Protein AF-A0A1H8Y5H2-F1 (afdb_monomer_lite)

Radius of gyration: 12.18 Å; chains: 1; bounding box: 25×20×31 Å

pLDDT: mean 77.53, std 10.59, range [49.5, 94.5]

Structure (mmCIF, N/CA/C/O backbone):
data_AF-A0A1H8Y5H2-F1
#
_entry.id   AF-A0A1H8Y5H2-F1
#
loop_
_atom_site.group_PDB
_atom_site.id
_atom_site.type_symbol
_atom_site.label_atom_id
_atom_site.label_alt_id
_atom_site.label_comp_id
_atom_site.label_asym_id
_atom_site.label_entity_id
_atom_site.label_seq_id
_atom_site.pdbx_PDB_ins_code
_atom_site.Cartn_x
_atom_site.Cartn_y
_atom_site.Cartn_z
_atom_site.occupancy
_atom_site.B_iso_or_equiv
_atom_site.auth_seq_id
_atom_site.auth_comp_id
_atom_site.auth_asym_id
_atom_site.auth_atom_id
_atom_site.pdbx_PDB_model_num
ATOM 1 N N . MET A 1 1 ? -7.449 -6.891 12.066 1.00 64.19 1 MET A N 1
ATOM 2 C CA . MET A 1 1 ? -6.108 -7.184 11.540 1.00 64.19 1 MET A CA 1
ATOM 3 C C . MET A 1 1 ? -5.126 -6.879 12.651 1.00 64.19 1 MET A C 1
ATOM 5 O O . MET A 1 1 ? -5.229 -5.801 13.220 1.00 64.19 1 MET A O 1
ATOM 9 N N . THR A 1 2 ? -4.281 -7.826 13.032 1.00 76.31 2 THR A N 1
ATOM 10 C CA . THR A 1 2 ? -3.272 -7.649 14.085 1.00 76.31 2 THR A CA 1
ATOM 11 C C . THR A 1 2 ? -1.987 -7.057 13.499 1.00 76.31 2 THR A C 1
ATOM 13 O O . THR A 1 2 ? -1.777 -7.064 12.283 1.00 76.31 2 THR A O 1
ATOM 16 N N . GLY A 1 3 ? -1.090 -6.558 14.356 1.00 70.19 3 GLY A N 1
ATOM 17 C CA . GLY A 1 3 ? 0.223 -6.076 13.913 1.00 70.19 3 GLY A CA 1
ATOM 18 C C . GLY A 1 3 ? 1.070 -7.157 13.225 1.00 70.19 3 GLY A C 1
ATOM 19 O O . GLY A 1 3 ? 1.823 -6.847 12.306 1.00 70.19 3 GLY A O 1
ATOM 20 N N . GLU A 1 4 ? 0.911 -8.425 13.614 1.00 74.06 4 GLU A N 1
ATOM 21 C CA . GLU A 1 4 ? 1.621 -9.570 13.029 1.00 74.06 4 GLU A CA 1
ATOM 22 C C . GLU A 1 4 ? 1.131 -9.891 11.610 1.00 74.06 4 GLU A C 1
ATOM 24 O O . GLU A 1 4 ? 1.938 -10.076 10.697 1.00 74.06 4 GLU A O 1
ATOM 29 N N . GLU A 1 5 ? -0.186 -9.854 11.389 1.00 75.75 5 GLU A N 1
ATOM 30 C CA . GLU A 1 5 ? -0.778 -10.009 10.055 1.00 75.75 5 GLU A CA 1
ATOM 31 C C . GLU A 1 5 ? -0.289 -8.912 9.102 1.00 75.75 5 GLU A C 1
ATOM 33 O O . GLU A 1 5 ? 0.033 -9.183 7.943 1.00 75.75 5 GLU A O 1
ATOM 38 N N . LEU A 1 6 ? -0.159 -7.676 9.594 1.00 72.88 6 LEU A N 1
ATOM 39 C CA . LEU A 1 6 ? 0.387 -6.586 8.795 1.00 72.88 6 LEU A CA 1
ATOM 40 C C . LEU A 1 6 ? 1.884 -6.770 8.517 1.00 72.88 6 LEU A C 1
ATOM 42 O O . LEU A 1 6 ? 2.338 -6.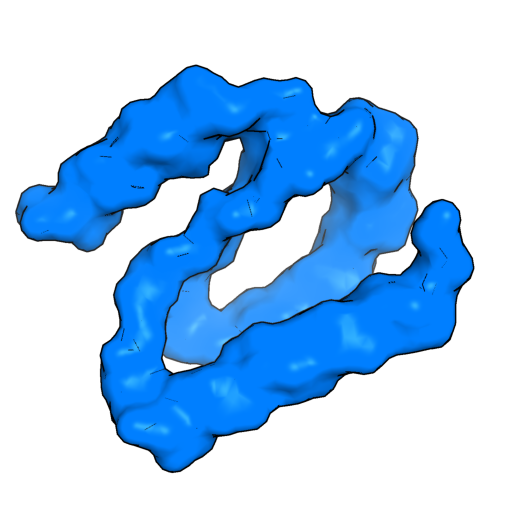506 7.406 1.00 72.88 6 LEU A O 1
ATOM 46 N N . LEU A 1 7 ? 2.658 -7.256 9.487 1.00 73.31 7 LEU A N 1
ATOM 47 C CA . LEU A 1 7 ? 4.083 -7.526 9.303 1.00 73.31 7 LEU A CA 1
ATOM 48 C C . LEU A 1 7 ? 4.310 -8.619 8.245 1.00 73.31 7 LEU A C 1
ATOM 50 O O . LEU A 1 7 ? 5.205 -8.490 7.409 1.00 73.31 7 LEU A O 1
ATOM 54 N N . ALA A 1 8 ? 3.437 -9.629 8.196 1.00 80.12 8 ALA A N 1
ATOM 55 C CA . ALA A 1 8 ? 3.421 -10.633 7.134 1.00 80.12 8 ALA A CA 1
ATOM 56 C C . ALA A 1 8 ? 3.094 -10.028 5.754 1.00 80.12 8 ALA A C 1
ATOM 58 O O . ALA A 1 8 ? 3.710 -10.399 4.748 1.00 80.12 8 ALA A O 1
ATOM 59 N N . VAL A 1 9 ? 2.172 -9.061 5.686 1.00 77.81 9 VAL A N 1
ATOM 60 C CA . VAL A 1 9 ? 1.902 -8.290 4.459 1.00 77.81 9 VAL A CA 1
ATOM 61 C C . VAL A 1 9 ? 3.135 -7.481 4.048 1.00 77.81 9 VAL A C 1
ATOM 63 O O . VAL A 1 9 ? 3.542 -7.546 2.888 1.00 77.81 9 VAL A O 1
ATOM 66 N N . CYS A 1 10 ? 3.785 -6.784 4.983 1.00 74.00 10 CYS A N 1
ATOM 67 C CA . CYS A 1 10 ? 5.017 -6.036 4.734 1.00 74.00 10 CYS A CA 1
ATOM 68 C C . CYS A 1 10 ? 6.132 -6.933 4.177 1.00 74.00 10 CYS A C 1
ATOM 70 O O . CYS A 1 10 ? 6.790 -6.576 3.199 1.00 74.00 10 CYS A O 1
ATOM 72 N N . PHE A 1 11 ? 6.322 -8.112 4.771 1.00 77.69 11 PHE A N 1
ATOM 73 C CA . PHE A 1 11 ? 7.309 -9.092 4.326 1.00 77.69 11 PHE A CA 1
ATOM 74 C C . PHE A 1 11 ? 7.036 -9.558 2.892 1.00 77.69 11 PHE A C 1
ATOM 76 O O . PHE A 1 11 ? 7.929 -9.519 2.049 1.00 77.69 11 PHE A O 1
ATOM 83 N N . LYS A 1 12 ? 5.781 -9.902 2.571 1.00 78.12 12 LYS A N 1
ATOM 84 C CA . LYS A 1 12 ? 5.377 -10.264 1.202 1.00 78.12 12 LYS A CA 1
ATOM 85 C C . LYS A 1 12 ? 5.625 -9.138 0.204 1.00 78.12 12 LYS A C 1
ATOM 87 O O . LYS A 1 12 ? 6.121 -9.384 -0.889 1.00 78.12 12 LYS A O 1
ATOM 92 N N . ILE A 1 13 ? 5.290 -7.905 0.575 1.00 74.81 13 ILE A N 1
ATOM 93 C CA . ILE A 1 13 ? 5.501 -6.727 -0.270 1.00 74.81 13 ILE A CA 1
ATOM 94 C C . ILE 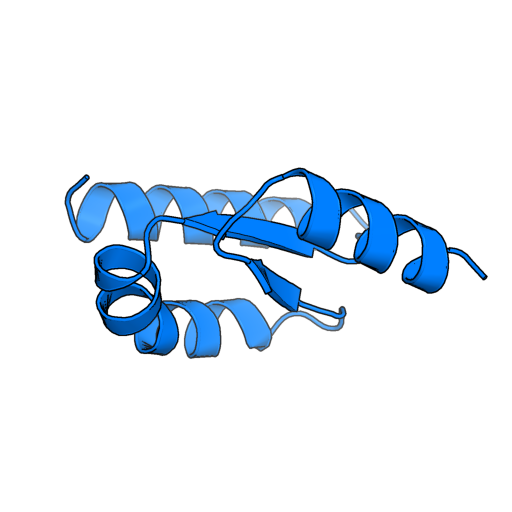A 1 13 ? 6.991 -6.536 -0.584 1.00 74.81 13 ILE A C 1
ATOM 96 O O . ILE A 1 13 ? 7.315 -6.209 -1.724 1.00 74.81 13 ILE A O 1
ATOM 100 N N . ARG A 1 14 ? 7.875 -6.752 0.401 1.00 71.81 14 ARG A N 1
ATOM 101 C CA . ARG A 1 14 ? 9.333 -6.692 0.221 1.00 71.81 14 ARG A CA 1
ATOM 102 C C . ARG A 1 14 ? 9.877 -7.838 -0.627 1.00 71.81 14 ARG A C 1
ATOM 104 O O . ARG A 1 14 ? 10.729 -7.598 -1.469 1.00 71.81 14 ARG A O 1
ATOM 111 N N . ALA A 1 15 ? 9.359 -9.054 -0.468 1.00 75.50 15 ALA A N 1
ATOM 112 C CA . ALA A 1 15 ? 9.788 -10.203 -1.269 1.00 75.50 15 ALA A CA 1
ATOM 113 C C . ALA A 1 15 ? 9.575 -9.983 -2.781 1.00 75.50 15 ALA A C 1
ATOM 115 O O . ALA A 1 15 ? 10.349 -10.476 -3.595 1.00 75.50 15 ALA A O 1
ATOM 116 N N . TYR A 1 16 ? 8.567 -9.193 -3.175 1.00 72.44 16 TYR A N 1
ATOM 117 C CA . TYR A 1 16 ? 8.393 -8.805 -4.577 1.00 72.44 16 TYR A CA 1
ATOM 118 C C . TYR A 1 16 ? 9.488 -7.862 -5.095 1.00 72.44 16 TYR A C 1
ATOM 120 O O . TYR A 1 16 ? 9.734 -7.852 -6.297 1.00 72.44 16 TYR A O 1
ATOM 128 N N . HIS A 1 17 ? 10.165 -7.091 -4.234 1.00 68.56 17 HIS A N 1
ATOM 129 C CA . HIS A 1 17 ? 11.289 -6.236 -4.649 1.00 68.56 17 HIS A CA 1
ATOM 130 C C . HIS A 1 17 ? 12.505 -7.035 -5.091 1.00 68.56 17 HIS A C 1
ATOM 132 O O . HIS A 1 17 ? 13.224 -6.597 -5.981 1.00 68.56 17 HIS A O 1
ATOM 138 N N . GLU A 1 18 ? 12.709 -8.221 -4.523 1.00 68.94 18 GLU A N 1
ATOM 139 C CA . GLU A 1 18 ? 13.811 -9.105 -4.914 1.00 68.94 18 GLU A CA 1
ATOM 140 C C . GLU A 1 18 ? 13.604 -9.721 -6.308 1.00 68.94 18 GLU A C 1
ATOM 142 O O . GLU A 1 18 ? 14.543 -10.246 -6.899 1.00 68.94 18 GLU A O 1
ATOM 147 N N . GLN A 1 19 ? 12.389 -9.636 -6.862 1.00 70.56 19 GLN A N 1
ATOM 148 C CA . GLN A 1 19 ? 12.023 -10.248 -8.144 1.00 70.56 19 GLN A CA 1
ATOM 149 C C . GLN A 1 19 ? 12.140 -9.290 -9.341 1.00 70.56 19 GLN A C 1
ATOM 151 O O . GLN A 1 19 ? 11.880 -9.697 -10.474 1.00 70.56 19 GLN A O 1
ATOM 156 N N . GLY A 1 20 ? 12.537 -8.033 -9.120 1.00 69.38 20 GLY A N 1
ATOM 157 C CA . GLY A 1 20 ? 12.726 -7.032 -10.172 1.00 69.38 20 GLY A CA 1
ATOM 158 C C . GLY A 1 20 ? 12.065 -5.685 -9.859 1.00 69.38 20 GLY A C 1
ATOM 159 O O . GLY A 1 20 ? 11.555 -5.477 -8.758 1.00 69.38 20 GLY A O 1
ATOM 160 N N . PRO A 1 21 ? 12.073 -4.738 -10.815 1.00 68.75 21 PRO A N 1
ATOM 161 C CA . PRO A 1 21 ? 11.510 -3.410 -10.603 1.00 68.75 21 PRO A CA 1
ATOM 162 C C . PRO A 1 21 ? 9.998 -3.493 -10.362 1.00 68.75 21 PRO A C 1
ATOM 164 O O . PRO A 1 21 ? 9.232 -3.932 -11.221 1.00 68.75 21 PRO A O 1
ATOM 167 N N . VAL A 1 22 ? 9.561 -3.043 -9.183 1.00 75.81 22 VAL A N 1
ATOM 168 C CA . VAL A 1 22 ? 8.146 -3.037 -8.798 1.00 75.81 22 VAL A CA 1
ATOM 169 C C . VAL A 1 22 ? 7.612 -1.611 -8.841 1.00 75.81 22 VAL A C 1
ATOM 171 O O . VAL A 1 22 ? 8.128 -0.728 -8.161 1.00 75.81 22 VAL A O 1
ATOM 174 N N . GLY A 1 23 ? 6.547 -1.395 -9.614 1.00 81.50 23 GLY A N 1
ATOM 175 C CA . GLY A 1 23 ? 5.905 -0.087 -9.748 1.00 81.50 23 GLY A CA 1
ATOM 176 C C . GLY A 1 23 ? 5.262 0.434 -8.457 1.00 81.50 23 GLY A C 1
ATOM 177 O O . GLY A 1 23 ? 5.263 -0.230 -7.410 1.00 81.50 23 GLY A O 1
ATOM 178 N N . ALA A 1 24 ? 4.687 1.635 -8.558 1.00 87.44 24 ALA A N 1
ATOM 179 C CA . ALA A 1 24 ? 4.053 2.335 -7.446 1.00 87.44 24 ALA A CA 1
ATOM 180 C C . ALA A 1 24 ? 3.018 1.468 -6.708 1.00 87.44 24 ALA A C 1
ATOM 182 O O . ALA A 1 24 ? 2.246 0.728 -7.321 1.00 87.44 24 ALA A O 1
ATOM 183 N N . LEU A 1 25 ? 2.991 1.582 -5.379 1.00 84.88 25 LEU A N 1
ATOM 184 C CA . LEU A 1 25 ? 2.095 0.825 -4.508 1.00 84.88 25 LEU A CA 1
ATOM 185 C C . LEU A 1 25 ? 1.079 1.751 -3.838 1.00 84.88 25 LEU A C 1
ATOM 187 O O . LEU A 1 25 ? 1.450 2.672 -3.110 1.00 84.88 25 LEU A O 1
ATOM 191 N N . ALA A 1 26 ? -0.206 1.462 -4.036 1.00 88.75 26 ALA A N 1
ATOM 192 C CA . ALA A 1 26 ? -1.292 2.092 -3.298 1.00 88.75 26 ALA A CA 1
ATOM 193 C C . ALA A 1 26 ? -1.879 1.107 -2.282 1.00 88.75 26 ALA A C 1
ATOM 195 O O . ALA A 1 26 ? -2.188 -0.031 -2.633 1.00 88.75 26 ALA A O 1
ATOM 196 N N . ILE A 1 27 ? -2.057 1.552 -1.039 1.00 85.88 27 ILE A N 1
ATOM 197 C CA . ILE A 1 27 ? -2.667 0.758 0.034 1.00 85.88 27 ILE A CA 1
ATOM 198 C C . ILE A 1 27 ? -3.963 1.444 0.467 1.00 85.88 27 ILE A C 1
ATOM 200 O O . ILE A 1 27 ? -3.962 2.647 0.722 1.00 85.88 27 ILE A O 1
ATOM 204 N N . VAL A 1 28 ? -5.067 0.698 0.535 1.00 88.69 28 VAL A N 1
ATOM 205 C CA . VAL A 1 28 ? -6.366 1.222 0.980 1.00 88.69 28 VAL A CA 1
ATOM 206 C C . VAL A 1 28 ? -6.673 0.695 2.374 1.00 88.69 28 VAL A C 1
ATOM 208 O O . VAL A 1 28 ? -6.742 -0.516 2.569 1.00 88.69 28 VAL A O 1
ATOM 211 N N . CYS A 1 29 ? -6.865 1.611 3.318 1.00 84.88 29 CYS A N 1
ATOM 212 C CA . CYS A 1 29 ? -7.086 1.321 4.734 1.00 84.88 29 CYS A CA 1
ATOM 213 C C . CYS A 1 29 ? -8.177 2.243 5.295 1.00 84.88 29 CYS A C 1
ATOM 215 O O . CYS A 1 29 ? -8.437 3.306 4.731 1.00 84.88 29 CYS A O 1
ATOM 217 N N . THR A 1 30 ? -8.786 1.892 6.428 1.00 85.81 30 THR A N 1
ATOM 218 C CA . THR A 1 30 ? -9.640 2.847 7.158 1.00 85.81 30 THR A CA 1
ATOM 219 C C . THR A 1 30 ? -8.797 3.978 7.772 1.00 85.81 30 THR A C 1
ATOM 221 O O . THR A 1 30 ? -7.588 3.813 7.945 1.00 85.81 30 THR A O 1
ATOM 224 N N . PRO A 1 31 ? -9.383 5.138 8.119 1.00 80.88 31 PRO A N 1
ATOM 225 C CA . PRO A 1 31 ? -8.647 6.232 8.760 1.00 80.88 31 PRO A CA 1
ATOM 226 C C . PRO A 1 31 ? -7.903 5.812 10.035 1.00 80.88 31 PRO A C 1
ATOM 228 O O . PRO A 1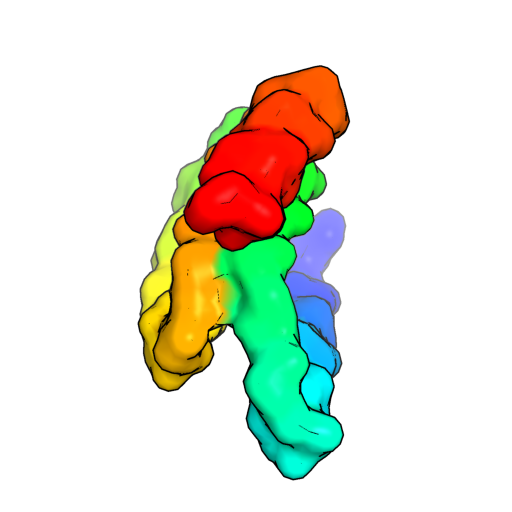 31 ? -6.761 6.213 10.248 1.00 80.88 31 PRO A O 1
ATOM 231 N N . GLU A 1 32 ? -8.515 4.953 10.846 1.00 81.19 32 GLU A N 1
ATOM 232 C CA . GLU A 1 32 ? -7.944 4.424 12.089 1.00 81.19 32 GLU A CA 1
ATOM 233 C C . GLU A 1 32 ? -6.712 3.562 11.785 1.00 81.19 32 GLU A C 1
ATOM 235 O O . GLU A 1 32 ? -5.650 3.727 12.385 1.00 81.19 32 GLU A O 1
ATOM 240 N N . GLN A 1 33 ? -6.830 2.711 10.765 1.00 77.81 33 GLN A N 1
ATOM 241 C CA . GLN A 1 33 ? -5.751 1.864 10.267 1.00 77.81 33 GLN A CA 1
ATOM 242 C C . GLN A 1 33 ? -4.607 2.675 9.649 1.00 77.81 33 GLN A C 1
ATOM 244 O O . GLN A 1 33 ? -3.448 2.310 9.800 1.00 77.81 33 GLN A O 1
ATOM 249 N N . ILE 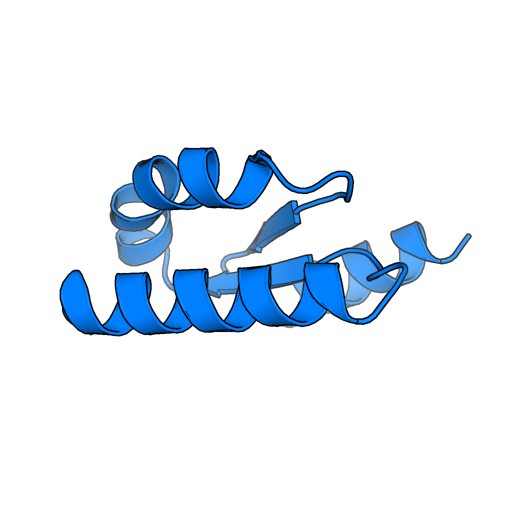A 1 34 ? -4.891 3.792 8.971 1.00 76.25 34 ILE A N 1
ATOM 250 C CA . ILE A 1 34 ? -3.849 4.668 8.409 1.00 76.25 34 ILE A CA 1
ATOM 251 C C . ILE A 1 34 ? -2.929 5.185 9.520 1.00 76.25 34 ILE A C 1
ATOM 253 O O . ILE A 1 34 ? -1.710 5.187 9.349 1.00 76.25 34 ILE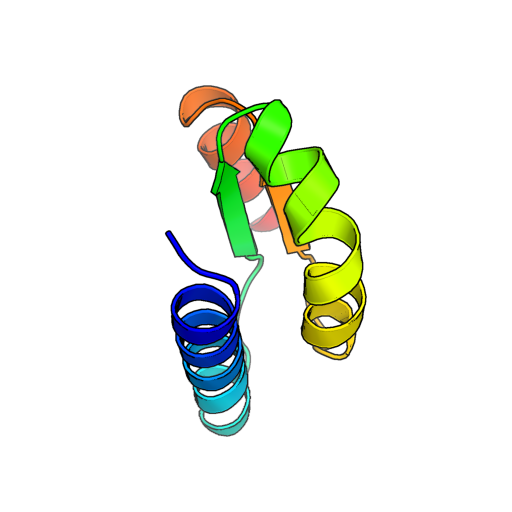 A O 1
ATOM 257 N N . VAL A 1 35 ? -3.492 5.593 10.661 1.00 77.25 35 VAL A N 1
ATOM 258 C CA . VAL A 1 35 ? -2.713 6.088 11.807 1.00 77.25 35 VAL A CA 1
ATOM 259 C C . VAL A 1 35 ? -1.886 4.965 12.432 1.00 77.25 35 VAL A C 1
ATOM 261 O O . VAL A 1 35 ? -0.698 5.150 12.699 1.00 77.25 35 VAL A O 1
ATOM 264 N N . GLU A 1 36 ? -2.493 3.793 12.624 1.00 75.12 36 GLU A N 1
ATOM 265 C CA . GLU A 1 36 ? -1.829 2.620 13.197 1.00 75.12 36 GLU A CA 1
ATOM 266 C C . GLU A 1 36 ? -0.682 2.115 12.302 1.00 75.12 36 GLU A C 1
ATOM 268 O O . GLU A 1 36 ? 0.402 1.769 12.778 1.00 75.12 36 GLU A O 1
ATOM 273 N N . PHE A 1 37 ? -0.883 2.141 10.985 1.00 73.69 37 PHE A N 1
ATOM 274 C CA . PHE A 1 37 ? 0.020 1.531 10.012 1.00 73.69 37 PHE A CA 1
ATOM 275 C C . PHE A 1 37 ? 1.042 2.501 9.414 1.00 73.69 37 PHE A C 1
ATOM 277 O O . PHE A 1 37 ? 2.021 2.047 8.818 1.00 73.69 37 PHE A O 1
ATOM 284 N N . ALA A 1 38 ? 0.902 3.817 9.620 1.00 71.19 38 ALA A N 1
ATOM 285 C CA . ALA A 1 38 ? 1.863 4.820 9.150 1.00 71.19 38 ALA A CA 1
ATOM 286 C C . ALA A 1 38 ? 3.305 4.531 9.611 1.00 71.19 38 ALA A C 1
ATOM 288 O O . ALA A 1 38 ? 4.250 4.692 8.838 1.00 71.19 38 ALA A O 1
ATOM 289 N N . ARG A 1 39 ? 3.484 4.046 10.848 1.00 68.62 39 ARG A N 1
ATOM 290 C CA . ARG A 1 39 ? 4.807 3.696 11.400 1.00 68.62 39 ARG A CA 1
ATOM 291 C C . ARG A 1 39 ? 5.415 2.462 10.731 1.00 68.62 39 ARG A C 1
ATOM 293 O O . ARG A 1 39 ? 6.609 2.440 10.451 1.00 68.62 39 ARG A O 1
ATOM 300 N N . LEU A 1 40 ? 4.589 1.458 10.439 1.00 68.25 40 LEU A N 1
ATOM 301 C CA . LEU A 1 40 ? 5.008 0.212 9.788 1.00 68.25 40 LEU A CA 1
ATOM 302 C C . LEU A 1 40 ? 5.301 0.427 8.296 1.00 68.25 40 LEU A C 1
ATOM 304 O O . LEU A 1 40 ? 6.188 -0.209 7.729 1.00 68.25 40 LEU A O 1
ATOM 308 N N . LEU A 1 41 ? 4.633 1.397 7.675 1.00 64.62 41 LEU A N 1
ATOM 309 C CA . LEU A 1 41 ? 4.914 1.827 6.310 1.00 64.62 41 LEU A CA 1
ATOM 310 C C . LEU A 1 41 ? 6.239 2.560 6.146 1.00 64.62 41 LEU A C 1
ATOM 312 O O . LEU A 1 41 ? 6.861 2.405 5.101 1.00 64.62 41 LEU A O 1
ATOM 316 N N . GLY A 1 42 ? 6.717 3.277 7.165 1.00 62.84 42 GLY A N 1
ATOM 317 C CA . GLY A 1 42 ? 8.088 3.795 7.166 1.00 62.84 42 GLY A CA 1
ATOM 318 C C . GLY A 1 42 ? 9.121 2.683 6.949 1.00 62.84 42 GLY A C 1
ATOM 319 O O . GLY A 1 42 ? 10.083 2.867 6.210 1.00 62.84 42 GLY A O 1
ATOM 320 N N . ALA A 1 43 ? 8.872 1.484 7.489 1.00 62.03 43 ALA A N 1
ATOM 321 C CA . ALA A 1 43 ? 9.703 0.316 7.207 1.00 62.03 43 ALA A CA 1
ATOM 322 C C . ALA A 1 43 ? 9.497 -0.220 5.776 1.00 62.03 43 ALA A C 1
ATOM 324 O O . ALA A 1 43 ? 10.449 -0.686 5.158 1.00 62.03 43 ALA A O 1
ATOM 325 N N . LEU A 1 44 ? 8.296 -0.144 5.198 1.00 58.97 44 LEU A N 1
ATOM 326 C CA . LEU A 1 44 ? 8.070 -0.506 3.788 1.00 58.97 44 LEU A CA 1
ATOM 327 C C . LEU A 1 44 ? 8.666 0.501 2.790 1.00 58.97 44 LEU A C 1
ATOM 329 O O . LEU A 1 44 ? 9.006 0.108 1.677 1.00 58.97 44 LEU A O 1
ATOM 333 N N . ALA A 1 45 ? 8.817 1.766 3.187 1.00 58.22 45 ALA A N 1
ATOM 334 C CA . ALA A 1 45 ? 9.357 2.856 2.373 1.00 58.22 45 ALA A CA 1
ATOM 335 C C . ALA A 1 45 ? 10.871 2.753 2.105 1.00 58.22 45 ALA A C 1
ATOM 337 O O . ALA A 1 45 ? 11.407 3.561 1.359 1.00 58.22 45 ALA A O 1
ATOM 338 N N . ALA A 1 46 ? 11.554 1.738 2.649 1.00 57.00 46 ALA A N 1
ATOM 339 C CA . ALA A 1 46 ? 12.918 1.375 2.247 1.00 57.00 46 ALA A CA 1
ATOM 340 C C . ALA A 1 46 ? 13.001 0.811 0.812 1.00 57.00 46 ALA A C 1
ATOM 342 O O . ALA A 1 46 ? 14.081 0.486 0.330 1.00 57.00 46 ALA A O 1
ATOM 343 N N . ALA A 1 47 ? 11.858 0.644 0.151 1.00 60.38 47 ALA A N 1
ATOM 344 C CA . ALA A 1 47 ? 11.777 0.253 -1.239 1.00 60.38 47 ALA A CA 1
ATOM 345 C C . ALA A 1 47 ? 11.925 1.462 -2.162 1.00 60.38 47 ALA A C 1
ATOM 347 O O . ALA A 1 47 ? 11.274 2.479 -1.940 1.00 60.38 47 ALA A O 1
ATOM 348 N N . ASP A 1 48 ? 12.695 1.306 -3.234 1.00 70.06 48 ASP A N 1
ATOM 349 C CA . ASP A 1 48 ? 13.005 2.335 -4.235 1.00 70.06 48 ASP A CA 1
ATOM 350 C C . ASP A 1 48 ? 11.805 2.640 -5.165 1.00 70.06 48 ASP A C 1
ATOM 352 O O . ASP A 1 48 ? 11.890 2.613 -6.391 1.00 70.06 48 ASP A O 1
ATOM 356 N N . ARG A 1 49 ? 10.614 2.828 -4.580 1.00 74.50 49 ARG A N 1
ATOM 357 C CA . ARG A 1 49 ? 9.362 3.071 -5.298 1.00 74.50 49 ARG A CA 1
ATOM 358 C C . ARG A 1 49 ? 8.410 3.996 -4.536 1.00 74.50 49 ARG A C 1
ATOM 360 O O . ARG A 1 49 ? 8.380 3.983 -3.305 1.00 74.50 49 ARG A O 1
ATOM 367 N N . PRO A 1 50 ? 7.523 4.709 -5.245 1.00 83.75 50 PRO A N 1
ATOM 368 C CA . PRO A 1 50 ? 6.446 5.464 -4.616 1.00 83.75 50 PRO A CA 1
ATOM 369 C C . PRO A 1 50 ? 5.460 4.549 -3.871 1.00 83.75 50 PRO A C 1
ATOM 371 O O . PRO A 1 50 ? 4.914 3.603 -4.448 1.00 83.75 50 PRO A O 1
ATOM 374 N N . ILE A 1 51 ? 5.186 4.855 -2.599 1.00 84.12 51 ILE A N 1
ATOM 375 C CA . ILE A 1 51 ? 4.169 4.178 -1.780 1.00 84.12 51 ILE A CA 1
ATOM 376 C C . ILE A 1 51 ? 3.230 5.225 -1.180 1.00 84.12 51 ILE A C 1
ATOM 378 O O . ILE A 1 51 ? 3.689 6.223 -0.624 1.00 84.12 51 ILE A O 1
ATOM 382 N N . LYS A 1 52 ? 1.911 5.007 -1.269 1.00 86.06 52 LYS A N 1
ATOM 383 C CA . LYS A 1 52 ? 0.915 5.920 -0.690 1.00 86.06 52 LYS A CA 1
ATOM 384 C C . LYS A 1 52 ? -0.308 5.186 -0.137 1.00 86.06 52 LYS A C 1
ATOM 386 O O . LYS A 1 52 ? -0.786 4.217 -0.724 1.00 86.06 52 LYS A O 1
ATOM 391 N N . MET A 1 53 ? -0.818 5.668 0.996 1.00 85.25 53 MET A N 1
ATOM 392 C CA . MET A 1 53 ? -2.064 5.190 1.599 1.00 85.25 53 MET A CA 1
ATOM 393 C C . MET A 1 53 ? -3.254 6.051 1.192 1.00 85.25 53 MET A C 1
ATOM 395 O O . MET A 1 53 ? -3.124 7.264 1.022 1.00 85.25 53 MET A O 1
ATOM 399 N N . PHE A 1 54 ? -4.420 5.422 1.107 1.00 89.38 54 PHE A N 1
ATOM 400 C CA . PHE A 1 54 ? -5.687 6.063 0.786 1.00 89.38 54 PHE A CA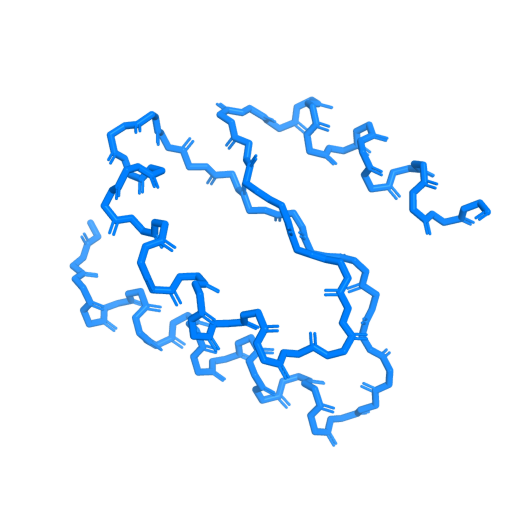 1
ATOM 401 C C . PHE A 1 54 ? -6.797 5.515 1.677 1.00 89.38 54 PHE A C 1
ATOM 403 O O . PHE A 1 54 ? -6.801 4.337 2.023 1.00 89.38 54 PHE A O 1
ATOM 410 N N . SER A 1 55 ? -7.787 6.351 1.979 1.00 89.25 55 SER A N 1
ATOM 411 C CA . SER A 1 55 ? -9.019 5.923 2.653 1.00 89.25 55 SER A CA 1
ATOM 412 C C . SER A 1 55 ? -10.076 5.373 1.689 1.00 89.25 55 SER A C 1
ATOM 414 O O . SER A 1 55 ? -11.146 4.947 2.114 1.00 89.25 55 SER A O 1
ATOM 416 N N . GLY A 1 56 ? -9.802 5.371 0.377 1.00 91.00 56 GLY A N 1
ATOM 417 C CA . GLY A 1 56 ? -10.749 4.893 -0.625 1.00 91.00 56 GLY A CA 1
ATOM 418 C C . GLY A 1 56 ? -10.114 4.475 -1.950 1.00 91.00 56 GLY A C 1
ATOM 419 O O . GLY A 1 56 ? -9.161 5.085 -2.439 1.00 91.00 56 GLY A O 1
ATOM 420 N N . LEU A 1 57 ? -10.716 3.453 -2.567 1.00 92.38 57 LEU A N 1
ATOM 421 C CA . LEU A 1 57 ? -10.256 2.832 -3.816 1.00 92.38 57 LEU A CA 1
ATOM 422 C C . LEU A 1 57 ? -10.149 3.815 -4.988 1.00 92.38 57 LEU A C 1
ATOM 424 O O . LEU A 1 57 ? -9.181 3.772 -5.743 1.00 92.38 57 LEU A O 1
ATOM 428 N N . ARG A 1 58 ? -11.109 4.737 -5.141 1.00 93.88 58 ARG A N 1
ATOM 429 C CA . ARG A 1 58 ? -11.116 5.693 -6.265 1.00 93.88 58 ARG A CA 1
ATOM 430 C C . ARG A 1 58 ? -9.855 6.565 -6.288 1.00 93.88 58 ARG A C 1
ATOM 432 O O . ARG A 1 58 ? -9.268 6.768 -7.347 1.00 93.88 58 ARG A O 1
ATOM 439 N N . GLN A 1 59 ? -9.440 7.063 -5.126 1.00 92.81 59 GLN A N 1
ATOM 440 C CA . GLN A 1 59 ? -8.259 7.922 -5.009 1.00 92.81 59 GLN A CA 1
ATOM 441 C C . GLN A 1 59 ? -6.977 7.129 -5.282 1.00 92.81 59 GLN A C 1
ATOM 443 O O . GLN A 1 59 ? -6.114 7.600 -6.021 1.00 92.81 59 GLN A O 1
ATOM 448 N N . ALA A 1 60 ? -6.900 5.902 -4.758 1.00 93.25 60 ALA A N 1
ATOM 449 C CA . ALA A 1 60 ? -5.788 4.990 -5.001 1.00 93.25 60 ALA A CA 1
ATOM 450 C C . ALA A 1 60 ? -5.598 4.702 -6.498 1.00 93.25 60 ALA A C 1
ATOM 452 O O . ALA A 1 60 ? -4.495 4.850 -7.023 1.00 93.25 60 ALA A O 1
ATOM 453 N N . HIS A 1 61 ? -6.678 4.357 -7.205 1.00 93.44 61 HIS A N 1
ATOM 454 C CA . HIS A 1 61 ? -6.624 4.087 -8.641 1.00 93.44 61 HIS A CA 1
ATOM 455 C C . HIS A 1 61 ? -6.229 5.315 -9.458 1.00 93.44 61 HIS A C 1
ATOM 457 O O . HIS A 1 61 ? -5.388 5.204 -10.348 1.00 93.44 61 HIS A O 1
ATOM 463 N N . SER A 1 62 ? -6.797 6.482 -9.143 1.00 94.25 62 SER A N 1
ATOM 464 C CA . SER A 1 62 ? -6.437 7.724 -9.828 1.00 94.25 62 SER A CA 1
ATOM 465 C C . SER A 1 62 ? -4.952 8.038 -9.661 1.00 94.25 62 SER A C 1
ATOM 467 O O . SER A 1 62 ? -4.282 8.332 -10.647 1.00 94.25 62 SER A O 1
ATOM 469 N N . TRP A 1 63 ? -4.417 7.909 -8.444 1.00 94.50 63 TRP A N 1
ATOM 470 C CA . TRP A 1 63 ? -2.999 8.140 -8.185 1.00 94.50 63 TRP A CA 1
ATOM 471 C C . TRP A 1 63 ? -2.103 7.156 -8.940 1.00 94.50 63 TRP A C 1
ATOM 473 O O . TRP A 1 63 ? -1.157 7.592 -9.588 1.00 94.50 63 TRP A O 1
ATOM 483 N N . LEU A 1 64 ? -2.427 5.858 -8.937 1.00 91.88 64 LEU A N 1
ATOM 484 C CA . LEU A 1 64 ? -1.683 4.861 -9.716 1.00 91.88 64 LEU A CA 1
ATOM 485 C C . LEU A 1 64 ? -1.691 5.163 -11.221 1.00 91.88 64 LEU A C 1
ATOM 487 O O . LEU A 1 64 ? -0.692 4.911 -11.889 1.00 91.88 64 LEU A O 1
ATOM 491 N N . GLY A 1 65 ? -2.786 5.718 -11.749 1.00 90.62 65 GLY A N 1
ATOM 492 C CA . GLY A 1 65 ? -2.860 6.189 -13.133 1.00 90.62 65 GLY A CA 1
ATOM 493 C C . GLY A 1 65 ? -1.838 7.287 -13.443 1.00 90.62 65 GLY A C 1
ATOM 494 O O . GLY A 1 65 ? -1.185 7.223 -14.479 1.00 90.62 65 GLY A O 1
ATOM 495 N N . TYR A 1 66 ? -1.632 8.233 -12.521 1.00 89.62 66 TYR A N 1
ATOM 496 C CA . TYR A 1 66 ? -0.619 9.288 -12.663 1.00 89.62 66 TYR A CA 1
ATOM 497 C C . TYR A 1 66 ? 0.823 8.786 -12.535 1.00 89.62 66 TYR A C 1
ATOM 499 O O . TYR A 1 66 ? 1.721 9.393 -13.099 1.00 89.62 66 TYR A O 1
ATOM 507 N N . GLN A 1 67 ? 1.066 7.695 -11.802 1.00 83.81 67 GLN A N 1
ATOM 508 C CA . GLN A 1 67 ? 2.417 7.139 -11.624 1.00 83.81 67 GLN A CA 1
ATOM 509 C C . GLN A 1 67 ? 2.950 6.406 -12.868 1.00 83.81 67 GLN A C 1
ATOM 511 O O . GLN A 1 67 ? 4.133 6.088 -12.920 1.00 83.81 67 GLN A O 1
ATOM 516 N N . LYS A 1 68 ? 2.086 6.089 -13.843 1.00 62.94 68 LYS A N 1
ATOM 517 C CA . LYS A 1 68 ? 2.458 5.414 -15.099 1.00 62.94 68 LYS A CA 1
ATOM 518 C C . LYS A 1 68 ? 2.805 6.383 -16.240 1.00 62.94 68 LYS A C 1
ATOM 520 O O . LYS A 1 68 ? 2.981 5.915 -17.364 1.00 62.94 68 LYS A O 1
ATOM 525 N N . SER A 1 69 ? 2.829 7.690 -15.971 1.00 49.50 69 SER A N 1
ATOM 526 C CA . SER A 1 69 ? 3.030 8.741 -16.972 1.00 49.50 69 SER A CA 1
ATOM 527 C C . SER A 1 69 ? 4.436 9.318 -16.963 1.00 49.50 69 SER A C 1
ATOM 529 O O . SER A 1 69 ? 5.090 9.276 -15.899 1.00 49.50 69 SER A O 1
#

Secondary structure (DSSP, 8-state):
--HHHHHHHHHHHHHTGGGS----EEEE--HHHHHHHHHHHHHHTTSSS-EEEESSHHHHHHHHHHHT-

Foldseek 3Di:
DDPVVVVVVLVVLVVVVVVDDDEEEEAADAPVVCVVCVVVVVVSVVRPYHYYYDPDDVVRVVVSVVRVD

Sequence (69 aa):
MTGEELLAVCFKIRAYHEQGPVGALAIVCTPEQIVEFARLLGALAAADRPIKMFSGLRQAHSWLGYQKS